Protein AF-A0A0J7KG77-F1 (afdb_monomer)

InterPro domains:
  IPR005135 Endonuclease/exonuclease/phosphatase [PF14529] (11-98)
  IPR036691 Endonuclease/exonuclease/phosphatase superfamily [G3DSA:3.60.10.10] (2-104)
  IPR036691 Endonuclease/exonuclease/phosphatase superfamily [SSF56219] (13-103)

pLDDT: mean 86.6, std 10.33, range [58.38, 96.75]

Radius of gyration: 19.14 Å; Cα contacts (8 Å, |Δi|>4): 177; chains: 1; bounding box: 62×25×56 Å

Organism: Lasius niger (NCBI:txid67767)

Solvent-accessible surface area (backbone atoms only — not comparable to full-atom values): 7296 Å² total; per-residue (Å²): 109,69,69,63,50,57,57,28,73,77,76,48,82,44,79,46,78,43,82,64,83,44,39,32,62,90,59,50,19,95,47,77,51,76,72,34,50,53,53,50,52,46,38,57,76,68,60,43,44,77,59,62,57,76,74,69,51,31,28,50,56,100,87,50,73,38,30,31,61,47,38,37,25,30,76,89,42,57,89,31,59,39,78,56,37,65,49,88,62,87,66,91,53,48,49,40,46,74,45,63,47,76,62,78,83,77,75,80,76,77,87,69,82,59,78,92,74,63,129

Structure (mmCIF, N/CA/C/O backbone):
data_AF-A0A0J7KG77-F1
#
_entry.id   AF-A0A0J7KG77-F1
#
loop_
_atom_site.group_PDB
_atom_site.id
_atom_site.type_symbol
_atom_site.label_atom_id
_atom_site.label_alt_id
_atom_site.label_comp_id
_atom_site.label_asym_id
_atom_site.label_entity_id
_atom_site.label_seq_id
_atom_site.pdbx_PDB_ins_code
_atom_site.Cartn_x
_atom_site.Cartn_y
_atom_site.Cartn_z
_atom_site.occupancy
_atom_site.B_iso_or_equiv
_atom_site.auth_seq_id
_atom_site.auth_comp_id
_atom_site.auth_asym_id
_atom_site.auth_atom_id
_atom_site.pdbx_PDB_model_num
ATOM 1 N N . MET A 1 1 ? 0.151 13.407 3.198 1.00 83.12 1 MET A N 1
ATOM 2 C CA . MET A 1 1 ? 0.172 12.083 3.862 1.00 83.12 1 MET A CA 1
ATOM 3 C C . MET A 1 1 ? 0.314 12.207 5.377 1.00 83.12 1 MET A C 1
ATOM 5 O O . MET A 1 1 ? -0.518 11.652 6.071 1.00 83.12 1 MET A O 1
ATOM 9 N N . VAL A 1 2 ? 1.291 12.955 5.904 1.00 90.19 2 VAL A N 1
ATOM 10 C CA . VAL A 1 2 ? 1.512 13.066 7.363 1.00 90.19 2 VAL A CA 1
ATOM 11 C C . VAL A 1 2 ? 0.272 13.545 8.131 1.00 90.19 2 VAL A C 1
ATOM 13 O O . VAL A 1 2 ? -0.180 12.853 9.033 1.00 90.19 2 VAL A O 1
ATOM 16 N N . GLU A 1 3 ? -0.325 14.674 7.742 1.00 92.06 3 GLU A N 1
ATOM 17 C CA . GLU A 1 3 ? -1.469 15.251 8.471 1.00 92.06 3 GLU A CA 1
ATOM 18 C C . GLU A 1 3 ? -2.719 14.362 8.442 1.00 92.06 3 GLU A C 1
ATOM 20 O O . GLU A 1 3 ? -3.370 14.181 9.467 1.00 92.06 3 GLU A O 1
ATOM 25 N N . ILE A 1 4 ? -3.036 13.756 7.289 1.00 91.00 4 ILE A N 1
ATOM 26 C CA . ILE A 1 4 ? -4.197 12.861 7.167 1.00 91.00 4 ILE A CA 1
ATOM 27 C C . ILE A 1 4 ? -4.011 11.581 7.988 1.00 91.00 4 ILE A C 1
ATOM 29 O O . ILE A 1 4 ? -4.959 11.119 8.616 1.00 91.00 4 ILE A O 1
ATOM 33 N N . VAL A 1 5 ? -2.788 11.040 8.035 1.00 92.56 5 VAL A N 1
ATOM 34 C CA . VAL A 1 5 ? -2.460 9.877 8.868 1.00 92.56 5 VAL A CA 1
ATOM 35 C C . VAL A 1 5 ? -2.544 10.244 10.347 1.00 92.56 5 VAL A C 1
ATOM 37 O O . VAL A 1 5 ? -3.156 9.503 11.107 1.00 92.56 5 VAL A O 1
ATOM 40 N N . ALA A 1 6 ? -1.996 11.395 10.751 1.00 92.25 6 ALA A N 1
ATOM 41 C CA . ALA A 1 6 ? -2.069 11.868 12.132 1.00 92.25 6 ALA A CA 1
ATOM 42 C C . ALA A 1 6 ? -3.524 12.050 12.591 1.00 92.25 6 ALA A C 1
ATOM 44 O O . ALA A 1 6 ? -3.913 11.523 13.629 1.00 92.25 6 ALA A O 1
ATOM 45 N N . TYR A 1 7 ? -4.351 12.713 11.776 1.00 92.38 7 TYR A N 1
ATOM 46 C CA . TYR A 1 7 ? -5.772 12.893 12.065 1.00 92.38 7 TYR A CA 1
ATOM 47 C C . TYR A 1 7 ? -6.524 11.559 12.164 1.00 92.38 7 TYR A C 1
ATOM 49 O O . TYR A 1 7 ? -7.320 11.365 13.084 1.00 92.38 7 TYR A O 1
ATOM 57 N N . ALA A 1 8 ? -6.285 10.641 11.221 1.00 90.44 8 ALA A N 1
ATOM 58 C CA . ALA A 1 8 ? -6.966 9.355 11.197 1.00 90.44 8 ALA A CA 1
ATOM 59 C C . ALA A 1 8 ? -6.581 8.498 12.406 1.00 90.44 8 ALA A C 1
ATOM 61 O O . ALA A 1 8 ? -7.473 8.038 13.107 1.00 90.44 8 ALA A O 1
ATOM 62 N N . LYS A 1 9 ? -5.287 8.363 12.729 1.00 85.44 9 LYS A N 1
ATOM 63 C CA . LYS A 1 9 ? -4.822 7.521 13.848 1.00 85.44 9 LYS A CA 1
ATOM 64 C C . LYS A 1 9 ? -5.455 7.875 15.196 1.00 85.44 9 LYS A C 1
ATOM 66 O O . LYS A 1 9 ? -5.575 7.005 16.050 1.00 85.44 9 LYS A O 1
ATOM 71 N N . GLU A 1 10 ? -5.868 9.122 15.400 1.00 86.50 10 GLU A N 1
ATOM 72 C CA . GLU A 1 10 ? -6.523 9.540 16.643 1.00 86.50 10 GLU A CA 1
ATOM 73 C C . GLU A 1 10 ? -8.008 9.149 16.728 1.00 86.50 10 GLU A C 1
ATOM 75 O O . GLU A 1 10 ? -8.597 9.229 17.808 1.00 86.50 10 GLU A O 1
ATOM 80 N N . ARG A 1 11 ? -8.659 8.818 15.605 1.00 85.88 11 ARG A N 1
ATOM 81 C CA . ARG A 1 11 ? -10.132 8.860 15.510 1.00 85.88 11 ARG A CA 1
ATOM 82 C C . ARG A 1 11 ? -10.770 7.760 14.669 1.00 85.88 11 ARG A C 1
ATOM 84 O O . ARG A 1 11 ? -11.945 7.472 14.882 1.00 85.88 11 ARG A O 1
ATOM 91 N N . LEU A 1 12 ? -10.060 7.222 13.683 1.00 92.44 12 LEU A N 1
ATOM 92 C CA . LEU A 1 12 ? -10.616 6.431 12.589 1.00 92.44 12 LEU A CA 1
ATOM 93 C C . LEU A 1 12 ? -9.625 5.369 12.102 1.00 92.44 12 LEU A C 1
ATOM 95 O O . LEU A 1 12 ? -8.409 5.536 12.161 1.00 92.44 12 LEU A O 1
ATOM 99 N N . ASP A 1 13 ? -10.177 4.315 11.517 1.00 92.12 13 ASP A N 1
ATOM 100 C CA . ASP A 1 13 ? -9.425 3.414 10.657 1.00 92.12 13 ASP A CA 1
ATOM 101 C C . ASP A 1 13 ? -9.157 4.054 9.286 1.00 92.12 13 ASP A C 1
ATOM 103 O O . ASP A 1 13 ? -9.977 4.817 8.767 1.00 92.12 13 ASP A O 1
ATOM 107 N N . LEU A 1 14 ? -7.995 3.760 8.697 1.00 94.81 14 LEU A N 1
ATOM 108 C CA . LEU A 1 14 ? -7.523 4.380 7.460 1.00 94.81 14 LEU A CA 1
ATOM 109 C C . LEU A 1 14 ? -7.214 3.324 6.400 1.00 94.81 14 LEU A C 1
ATOM 111 O O . LEU A 1 14 ? -6.471 2.381 6.654 1.00 94.81 14 LEU A O 1
ATOM 115 N N . LEU A 1 15 ? -7.697 3.567 5.182 1.00 95.38 15 LEU A N 1
ATOM 116 C CA . LEU A 1 15 ? -7.220 2.947 3.951 1.00 95.38 15 LEU A CA 1
ATOM 117 C C . LEU A 1 15 ? -6.823 4.057 2.982 1.00 95.38 15 LEU A C 1
ATOM 119 O O . LEU A 1 15 ? -7.619 4.948 2.689 1.00 95.38 15 LEU A O 1
ATOM 123 N N . LEU A 1 16 ? -5.590 4.012 2.496 1.00 95.25 16 LEU A N 1
ATOM 124 C CA . LEU A 1 16 ? -5.003 5.074 1.698 1.00 95.25 16 LEU A CA 1
ATOM 125 C C . LEU A 1 16 ? -4.295 4.489 0.478 1.00 95.25 16 LEU A C 1
ATOM 127 O O . LEU A 1 16 ? -3.317 3.762 0.606 1.00 95.25 16 LEU A O 1
ATOM 131 N N . THR A 1 17 ? -4.746 4.860 -0.715 1.00 93.69 17 THR A N 1
ATOM 132 C CA . THR A 1 17 ? -4.023 4.618 -1.970 1.00 93.69 17 THR A CA 1
ATOM 133 C C . THR A 1 17 ? -3.311 5.898 -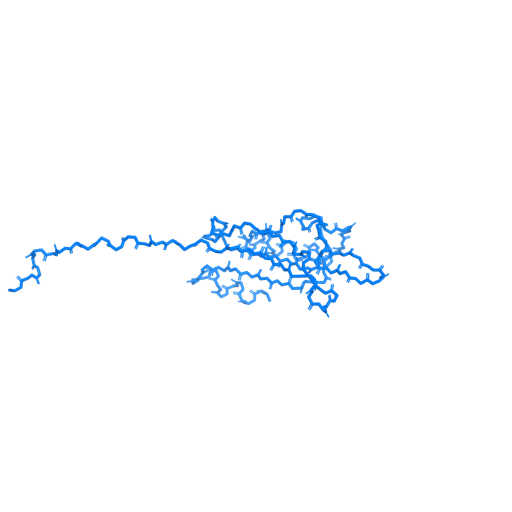2.385 1.00 93.69 17 THR A C 1
ATOM 135 O O . THR A 1 17 ? -3.939 6.957 -2.429 1.00 93.69 17 THR A O 1
ATOM 138 N N . CYS A 1 18 ? -2.018 5.834 -2.685 1.00 91.75 18 CYS A N 1
ATOM 139 C CA . CYS A 1 18 ? -1.225 7.000 -3.069 1.00 91.75 18 CYS A CA 1
ATOM 140 C C . CYS A 1 18 ? -0.307 6.681 -4.243 1.00 91.75 18 CYS A C 1
ATOM 142 O O . CYS A 1 18 ? 0.395 5.671 -4.208 1.00 91.75 18 CYS A O 1
ATOM 144 N N . ASP A 1 19 ? -0.255 7.592 -5.214 1.00 91.56 19 ASP A N 1
ATOM 145 C CA . ASP A 1 19 ? 0.871 7.686 -6.140 1.00 91.56 19 ASP A CA 1
ATOM 146 C C . ASP A 1 19 ? 2.026 8.382 -5.420 1.00 91.56 19 ASP A C 1
ATOM 148 O O . ASP A 1 19 ? 1.953 9.568 -5.087 1.00 91.56 19 ASP A O 1
ATOM 152 N N . VAL A 1 20 ? 3.068 7.620 -5.104 1.00 87.75 20 VAL A N 1
ATOM 153 C CA . VAL A 1 20 ? 4.211 8.121 -4.337 1.00 87.75 20 VAL A CA 1
ATOM 154 C C . VAL A 1 20 ? 5.370 8.535 -5.227 1.00 87.75 20 VAL A C 1
ATOM 156 O O . VAL A 1 20 ? 6.258 9.237 -4.744 1.00 87.75 20 VAL A O 1
ATOM 159 N N . ASN A 1 21 ? 5.365 8.145 -6.511 1.00 85.94 21 ASN A N 1
ATOM 160 C CA . ASN A 1 21 ? 6.480 8.372 -7.439 1.00 85.94 21 ASN A CA 1
ATOM 161 C C . ASN A 1 21 ? 7.849 8.035 -6.807 1.00 85.94 21 ASN A C 1
ATOM 163 O O . ASN A 1 21 ? 8.842 8.747 -6.977 1.00 85.94 21 ASN A O 1
ATOM 167 N N . SER A 1 22 ? 7.863 6.952 -6.029 1.00 79.94 22 SER A N 1
ATOM 168 C CA . SER A 1 22 ? 8.957 6.523 -5.165 1.00 79.94 22 SER A CA 1
ATOM 169 C C . SER A 1 22 ? 9.145 5.013 -5.296 1.00 79.94 22 SER A C 1
ATOM 171 O O . SER A 1 22 ? 8.184 4.245 -5.257 1.00 79.94 22 SER A O 1
ATOM 173 N N . HIS A 1 23 ? 10.394 4.596 -5.443 1.00 81.25 23 HIS A N 1
ATOM 174 C CA . HIS A 1 23 ? 10.833 3.216 -5.584 1.00 81.25 23 HIS A CA 1
ATOM 175 C C . HIS A 1 23 ? 11.230 2.608 -4.226 1.00 81.25 23 HIS A C 1
ATOM 177 O O . HIS A 1 23 ? 12.006 3.174 -3.474 1.00 81.25 23 HIS A O 1
ATOM 183 N N . HIS A 1 24 ? 10.707 1.445 -3.856 1.00 78.00 24 HIS A N 1
ATOM 184 C CA . HIS A 1 24 ? 11.238 0.709 -2.710 1.00 78.00 24 HIS A CA 1
ATOM 185 C C . HIS A 1 24 ? 10.979 -0.784 -2.871 1.00 78.00 24 HIS A C 1
ATOM 187 O O . HIS A 1 24 ? 9.920 -1.194 -3.358 1.00 78.00 24 HIS A O 1
ATOM 193 N N . LEU A 1 25 ? 11.916 -1.610 -2.398 1.00 78.19 25 LEU A N 1
ATOM 194 C CA . LEU A 1 25 ? 11.804 -3.070 -2.488 1.00 78.19 25 LEU A CA 1
ATOM 195 C C . LEU A 1 25 ? 10.581 -3.612 -1.735 1.00 78.19 25 LEU A C 1
ATOM 197 O O . LEU A 1 25 ? 10.002 -4.612 -2.142 1.00 78.19 25 LEU A O 1
ATOM 201 N N . VAL A 1 26 ? 10.146 -2.943 -0.661 1.00 78.75 26 VAL A N 1
ATOM 202 C CA . VAL A 1 26 ? 9.003 -3.400 0.159 1.00 78.75 26 VAL A CA 1
ATOM 203 C C . VAL A 1 26 ? 7.679 -3.381 -0.609 1.00 78.75 26 VAL A C 1
ATOM 205 O O . VAL A 1 26 ? 6.820 -4.219 -0.355 1.00 78.75 26 VAL A O 1
ATOM 208 N N . TRP A 1 27 ? 7.520 -2.488 -1.587 1.00 76.44 27 TRP A N 1
ATOM 209 C CA . TRP A 1 27 ? 6.407 -2.544 -2.541 1.00 76.44 27 TRP A CA 1
ATOM 210 C C . TRP A 1 27 ? 6.849 -3.046 -3.921 1.00 76.44 27 TRP A C 1
ATOM 212 O O . TRP A 1 27 ? 6.190 -2.773 -4.916 1.00 76.44 27 TRP A O 1
ATOM 222 N N . SER A 1 28 ? 7.928 -3.833 -3.970 1.00 76.25 28 SER A N 1
ATOM 223 C CA . SER A 1 28 ? 8.420 -4.551 -5.154 1.00 76.25 28 SER A CA 1
ATOM 224 C C . SER A 1 28 ? 8.872 -3.675 -6.331 1.00 76.25 28 SER A C 1
ATOM 226 O O . SER A 1 28 ? 8.837 -4.120 -7.476 1.00 76.25 28 SER A O 1
ATOM 228 N N . SER A 1 29 ? 9.323 -2.443 -6.080 1.00 73.06 29 SER A N 1
ATOM 229 C CA . SER A 1 29 ? 9.990 -1.646 -7.121 1.00 73.06 29 SER A CA 1
ATOM 230 C C . SER A 1 29 ? 11.455 -2.071 -7.317 1.00 73.06 29 SER A C 1
ATOM 232 O O . SER A 1 29 ? 12.019 -2.810 -6.515 1.00 73.06 29 SER A O 1
ATOM 234 N N . THR A 1 30 ? 12.067 -1.619 -8.410 1.00 71.31 30 THR A N 1
ATOM 235 C CA . THR A 1 30 ? 13.359 -2.082 -8.936 1.00 71.31 30 THR A CA 1
ATOM 236 C C . THR A 1 30 ? 14.596 -1.480 -8.254 1.00 71.31 30 THR A C 1
ATOM 238 O O . THR A 1 30 ? 15.703 -1.967 -8.485 1.00 71.31 30 THR A O 1
ATOM 241 N N . ASN A 1 31 ? 14.450 -0.433 -7.430 1.00 67.50 31 ASN A N 1
ATOM 242 C CA . ASN A 1 31 ? 15.570 0.276 -6.798 1.00 67.50 31 ASN A CA 1
ATOM 243 C C . ASN A 1 31 ? 15.176 0.918 -5.445 1.00 67.50 31 ASN A C 1
ATOM 245 O O . ASN A 1 31 ? 13.997 0.952 -5.095 1.00 67.50 31 ASN A O 1
ATOM 249 N N . ILE A 1 32 ? 16.167 1.414 -4.693 1.00 66.38 32 ILE A N 1
ATOM 250 C CA . ILE A 1 32 ? 16.013 2.215 -3.466 1.00 66.38 32 ILE A CA 1
ATOM 251 C C . ILE A 1 32 ? 16.849 3.498 -3.592 1.00 66.38 32 ILE A C 1
ATOM 253 O O . ILE A 1 32 ? 18.013 3.459 -3.990 1.00 66.38 32 ILE A O 1
ATOM 257 N N . ASN A 1 33 ? 16.286 4.633 -3.189 1.00 69.38 33 ASN A N 1
ATOM 258 C CA . ASN A 1 33 ? 16.935 5.928 -3.036 1.00 69.38 33 ASN A CA 1
ATOM 259 C C . ASN A 1 33 ? 16.672 6.524 -1.631 1.00 69.38 33 ASN A C 1
ATOM 261 O O . ASN A 1 33 ? 15.739 6.124 -0.932 1.00 69.38 33 ASN A O 1
ATOM 265 N N . PRO A 1 34 ? 17.461 7.521 -1.190 1.00 70.44 34 PRO A N 1
ATOM 266 C CA . PRO A 1 34 ? 17.336 8.077 0.165 1.00 70.44 34 PRO A CA 1
ATOM 267 C C . PRO A 1 34 ? 15.985 8.751 0.462 1.00 70.44 34 PRO A C 1
ATOM 269 O O . PRO A 1 34 ? 15.533 8.790 1.605 1.00 70.44 34 PRO A O 1
ATOM 272 N N . LYS A 1 35 ? 15.316 9.297 -0.563 1.00 69.88 35 LYS A N 1
ATOM 273 C CA . LYS A 1 35 ? 13.979 9.896 -0.418 1.00 69.88 35 LYS A CA 1
ATOM 274 C C . LYS A 1 35 ? 12.932 8.817 -0.125 1.00 69.88 35 LYS A C 1
ATOM 276 O O . LYS A 1 35 ? 11.994 9.046 0.633 1.00 69.88 35 LYS A O 1
ATOM 281 N N . GLU A 1 36 ? 13.114 7.641 -0.705 1.00 75.50 36 GLU A N 1
ATOM 282 C CA . GLU A 1 36 ? 12.233 6.487 -0.563 1.00 75.50 36 GLU A CA 1
ATOM 283 C C . GLU A 1 36 ? 12.367 5.825 0.804 1.00 75.50 36 GLU A C 1
ATOM 285 O O . GLU A 1 36 ? 11.367 5.398 1.382 1.00 75.50 36 GLU A O 1
ATOM 290 N N . GLU A 1 37 ? 13.569 5.850 1.374 1.00 80.44 37 GLU A N 1
ATOM 291 C CA . GLU A 1 37 ? 13.816 5.411 2.745 1.00 80.44 37 GLU A CA 1
ATOM 292 C C . GLU A 1 37 ? 13.080 6.297 3.765 1.00 80.44 37 GLU A C 1
ATOM 294 O O . GLU A 1 37 ? 12.528 5.795 4.740 1.00 80.44 37 GLU A O 1
ATOM 299 N N . SER A 1 38 ? 12.962 7.609 3.517 1.00 86.19 38 SER A N 1
ATOM 300 C CA . SER A 1 38 ? 12.175 8.504 4.381 1.00 86.19 38 SER A CA 1
ATOM 301 C C . SER A 1 38 ? 10.681 8.168 4.375 1.00 86.19 38 SER A C 1
ATOM 303 O O . SER A 1 38 ? 10.060 8.156 5.440 1.00 86.19 38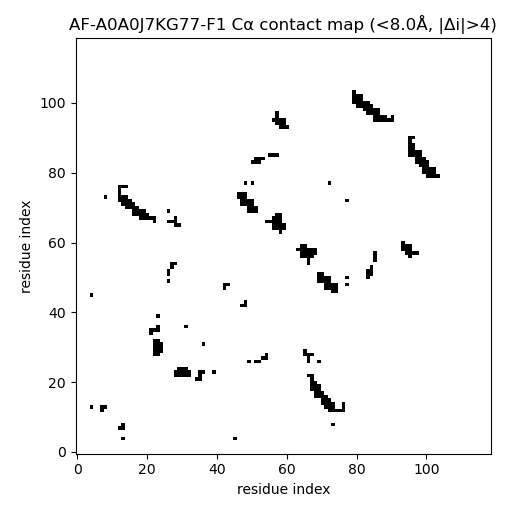 SER A O 1
ATOM 305 N N . LEU A 1 39 ? 10.106 7.862 3.207 1.00 88.12 39 LEU A N 1
ATOM 306 C CA . LEU A 1 39 ? 8.712 7.426 3.112 1.00 88.12 39 LEU A CA 1
ATOM 307 C C . LEU A 1 39 ? 8.515 6.081 3.814 1.00 88.12 39 LEU A C 1
ATOM 309 O O . LEU A 1 39 ? 7.572 5.932 4.588 1.00 88.12 39 LEU A O 1
ATOM 313 N N . PHE A 1 40 ? 9.411 5.122 3.586 1.00 89.12 40 PHE A N 1
ATOM 314 C CA . PHE A 1 40 ? 9.361 3.830 4.259 1.00 89.12 40 PHE A CA 1
ATOM 315 C C . PHE A 1 40 ? 9.436 3.983 5.787 1.00 89.12 40 PHE A C 1
ATOM 317 O O . PHE A 1 40 ? 8.571 3.474 6.500 1.00 89.12 40 PHE A O 1
ATOM 324 N N . ASN A 1 41 ? 10.388 4.770 6.290 1.00 90.56 41 ASN A N 1
ATOM 325 C CA . ASN A 1 41 ? 10.530 5.068 7.716 1.00 90.56 41 ASN A CA 1
ATOM 326 C C . ASN A 1 41 ? 9.289 5.763 8.292 1.00 90.56 41 ASN A C 1
ATOM 328 O O . ASN A 1 41 ? 8.888 5.481 9.423 1.00 90.56 41 ASN A O 1
ATOM 332 N N . PHE A 1 42 ? 8.635 6.636 7.521 1.00 92.12 42 PHE A N 1
ATOM 333 C CA . PHE A 1 42 ? 7.357 7.220 7.921 1.00 92.12 42 PHE A CA 1
ATOM 334 C C . PHE A 1 42 ? 6.257 6.156 8.025 1.00 92.12 42 PHE A C 1
ATOM 336 O O . PHE A 1 42 ? 5.586 6.089 9.046 1.00 92.12 42 PHE A O 1
ATOM 343 N N . VAL A 1 43 ? 6.093 5.293 7.017 1.00 93.25 43 VAL A N 1
ATOM 344 C CA . VAL A 1 43 ? 5.074 4.227 7.025 1.00 93.25 43 VAL A CA 1
ATOM 345 C C . VAL A 1 43 ? 5.270 3.294 8.224 1.00 93.25 43 VAL A C 1
ATOM 347 O O . VAL A 1 43 ? 4.302 2.979 8.914 1.00 93.25 43 VAL A O 1
ATOM 350 N N . MET A 1 44 ? 6.518 2.913 8.515 1.00 92.88 44 MET A N 1
ATOM 351 C CA . MET A 1 44 ? 6.852 2.072 9.667 1.00 92.88 44 MET A CA 1
ATOM 352 C C . MET A 1 44 ? 6.613 2.789 11.000 1.00 92.88 44 MET A C 1
ATOM 354 O O . MET A 1 44 ? 5.972 2.227 11.883 1.00 92.88 44 MET A O 1
ATOM 358 N N . SER A 1 45 ? 7.071 4.036 11.150 1.00 93.50 45 SER A N 1
ATOM 359 C CA . SER A 1 45 ? 6.867 4.799 12.395 1.00 93.50 45 SER A CA 1
ATOM 360 C C . SER A 1 45 ? 5.399 5.165 12.638 1.00 93.50 45 SER A C 1
ATOM 362 O O . SER A 1 45 ? 4.973 5.292 13.783 1.00 93.50 45 SER A O 1
ATOM 364 N N . ALA A 1 46 ? 4.606 5.283 11.574 1.00 93.38 46 ALA A N 1
ATOM 365 C CA . ALA A 1 46 ? 3.166 5.469 11.646 1.00 93.38 46 ALA A CA 1
ATOM 366 C C . ALA A 1 46 ? 2.389 4.158 11.867 1.00 93.38 46 ALA A C 1
ATOM 368 O O . ALA A 1 46 ? 1.168 4.226 12.000 1.00 93.38 46 ALA A O 1
ATOM 369 N N . GLU A 1 47 ? 3.052 2.999 11.955 1.00 93.94 47 GLU A N 1
ATOM 370 C CA . GLU A 1 47 ? 2.426 1.674 12.125 1.00 93.94 47 GLU A CA 1
ATOM 371 C C . GLU A 1 47 ? 1.382 1.371 11.034 1.00 93.94 47 GLU A C 1
ATOM 373 O O . GLU A 1 47 ? 0.307 0.827 11.293 1.00 93.94 47 GLU A O 1
ATOM 378 N N . LEU A 1 48 ? 1.682 1.773 9.798 1.00 95.25 48 LEU A N 1
ATOM 379 C CA . LEU A 1 48 ? 0.839 1.496 8.641 1.00 95.25 48 LEU A CA 1
ATOM 380 C C . LEU A 1 48 ? 1.286 0.208 7.948 1.00 95.25 48 LEU A C 1
ATOM 382 O O . LEU A 1 48 ? 2.475 -0.064 7.781 1.00 95.25 48 LEU A O 1
ATOM 386 N N . HIS A 1 49 ? 0.313 -0.559 7.471 1.00 94.88 49 HIS A N 1
ATOM 387 C CA . HIS A 1 49 ? 0.535 -1.799 6.741 1.00 94.88 49 HIS A CA 1
ATOM 388 C C . HIS A 1 49 ? 0.512 -1.555 5.234 1.00 94.88 49 HIS A C 1
ATOM 390 O O . HIS A 1 49 ? -0.419 -0.939 4.717 1.00 94.88 49 HIS A O 1
ATOM 396 N N . ILE A 1 50 ? 1.509 -2.086 4.521 1.00 94.94 50 ILE A N 1
ATOM 397 C CA . ILE A 1 50 ? 1.574 -2.050 3.054 1.00 94.94 50 ILE A CA 1
ATOM 398 C C . ILE A 1 50 ? 0.811 -3.250 2.481 1.00 94.94 50 ILE A C 1
ATOM 400 O O . ILE A 1 50 ? 1.155 -4.414 2.722 1.00 94.94 50 ILE A O 1
ATOM 404 N N . LEU A 1 51 ? -0.219 -2.955 1.691 1.00 95.81 51 LEU A N 1
ATOM 405 C CA . LEU A 1 51 ? -1.115 -3.949 1.098 1.00 95.81 51 LEU A CA 1
ATOM 406 C C . LEU A 1 51 ? -0.710 -4.384 -0.311 1.00 95.81 51 LEU A C 1
ATOM 408 O O . LEU A 1 51 ? -1.295 -5.326 -0.834 1.00 95.81 51 LEU A O 1
ATOM 412 N N . ASN A 1 52 ? 0.294 -3.748 -0.921 1.00 94.12 52 ASN A N 1
ATOM 413 C CA . ASN A 1 52 ? 0.805 -4.158 -2.227 1.00 94.12 52 ASN A CA 1
ATOM 414 C C . ASN A 1 52 ? 1.217 -5.642 -2.220 1.00 94.12 52 ASN A C 1
ATOM 416 O O . ASN A 1 52 ? 1.851 -6.127 -1.275 1.00 94.12 52 ASN A O 1
ATOM 420 N N . ARG A 1 53 ? 0.854 -6.362 -3.285 1.00 91.31 53 ARG A N 1
ATOM 421 C CA . ARG A 1 53 ? 1.171 -7.780 -3.505 1.00 91.31 53 ARG A CA 1
ATOM 422 C C . ARG A 1 53 ? 1.556 -8.031 -4.961 1.00 91.31 53 ARG A C 1
ATOM 424 O O . ARG A 1 53 ? 0.964 -7.467 -5.875 1.00 91.31 53 ARG A O 1
ATOM 431 N N . GLY A 1 54 ? 2.500 -8.943 -5.171 1.00 90.69 54 GLY A N 1
ATOM 432 C CA . GLY A 1 54 ? 3.003 -9.269 -6.504 1.00 90.69 54 GLY A CA 1
ATOM 433 C C . GLY A 1 54 ? 3.928 -8.193 -7.076 1.00 90.69 54 GLY A C 1
ATOM 434 O O . GLY A 1 54 ? 4.308 -7.245 -6.395 1.00 90.69 54 GLY A O 1
ATOM 435 N N . THR A 1 55 ? 4.303 -8.380 -8.337 1.00 90.88 55 THR A N 1
ATOM 436 C CA . THR A 1 55 ? 5.327 -7.583 -9.035 1.00 90.88 55 THR A CA 1
ATOM 437 C C . THR A 1 55 ? 4.778 -6.877 -10.274 1.00 90.88 55 THR A C 1
ATOM 439 O O . THR A 1 55 ? 5.539 -6.372 -11.094 1.00 90.88 55 THR A O 1
ATOM 442 N N . GLU A 1 56 ? 3.457 -6.880 -10.446 1.00 94.00 56 GLU A N 1
ATOM 443 C CA . GLU A 1 56 ? 2.810 -6.226 -11.577 1.00 94.00 56 GLU A CA 1
ATOM 444 C C . GLU A 1 56 ? 2.979 -4.703 -11.483 1.00 94.00 56 GLU A C 1
ATOM 446 O O . GLU A 1 56 ? 2.670 -4.123 -10.437 1.00 94.00 56 GLU A O 1
ATOM 451 N N . PRO A 1 57 ? 3.441 -4.030 -12.552 1.00 93.19 57 PRO A N 1
ATOM 452 C CA . PRO A 1 57 ? 3.701 -2.600 -12.516 1.00 93.19 57 PRO A CA 1
ATOM 453 C C . PRO A 1 57 ? 2.392 -1.819 -12.418 1.00 93.19 57 PRO A C 1
ATOM 455 O O . PRO A 1 57 ? 1.440 -2.084 -13.149 1.00 93.19 57 PRO A O 1
ATOM 458 N N . THR A 1 58 ? 2.344 -0.813 -11.548 1.00 94.06 58 THR A N 1
ATOM 459 C CA . THR A 1 58 ? 1.204 0.114 -11.456 1.00 94.06 58 THR A CA 1
ATOM 460 C C . THR A 1 58 ? 1.319 1.269 -12.447 1.00 94.06 58 THR A C 1
ATOM 462 O O . THR A 1 58 ? 0.352 2.001 -12.634 1.00 94.06 58 THR A O 1
ATOM 465 N N . PHE A 1 59 ? 2.498 1.452 -13.038 1.00 92.81 59 PHE A N 1
ATOM 466 C CA . PHE A 1 59 ? 2.807 2.424 -14.076 1.00 92.81 59 PHE A CA 1
ATOM 467 C C . PHE A 1 59 ? 3.496 1.706 -15.236 1.00 92.81 59 PHE A C 1
ATOM 469 O O . PHE A 1 59 ? 4.475 0.988 -15.026 1.00 92.81 59 PHE A O 1
ATOM 476 N N . LEU A 1 60 ? 2.984 1.895 -16.445 1.00 92.12 60 LEU A N 1
ATOM 477 C CA . LEU A 1 60 ? 3.447 1.263 -17.667 1.00 92.12 60 LEU A CA 1
ATOM 478 C C . LEU A 1 60 ? 3.327 2.249 -18.832 1.00 92.12 60 LEU A C 1
ATOM 480 O O . LEU A 1 60 ? 2.231 2.506 -19.328 1.00 92.12 60 LEU A O 1
ATOM 484 N N . ASP A 1 61 ? 4.465 2.738 -19.312 1.00 89.44 61 ASP A N 1
ATOM 485 C CA . ASP A 1 61 ? 4.559 3.455 -20.580 1.00 89.44 61 ASP A CA 1
ATOM 486 C C . ASP A 1 61 ? 5.531 2.743 -21.538 1.00 89.44 61 ASP A C 1
ATOM 488 O O . ASP A 1 61 ? 6.058 1.662 -21.264 1.00 89.44 61 ASP A O 1
ATOM 492 N N . PHE A 1 62 ? 5.772 3.339 -22.705 1.00 88.00 62 PHE A N 1
ATOM 493 C CA . PHE A 1 62 ? 6.668 2.766 -23.712 1.00 88.00 62 PHE A CA 1
ATOM 494 C C . PHE A 1 62 ? 8.154 2.753 -23.304 1.00 88.00 62 PHE A C 1
ATOM 496 O O . PHE A 1 62 ? 8.971 2.171 -24.017 1.00 88.00 62 PHE A O 1
ATOM 503 N N . ARG A 1 63 ? 8.529 3.416 -22.205 1.00 88.56 63 ARG A N 1
ATOM 504 C CA . ARG A 1 63 ? 9.912 3.582 -21.731 1.00 88.56 63 ARG A CA 1
ATOM 505 C C . ARG A 1 63 ? 10.180 2.868 -20.410 1.00 88.56 63 ARG A C 1
ATOM 507 O O . ARG A 1 63 ? 11.330 2.523 -20.147 1.00 88.56 63 ARG A O 1
ATOM 514 N N . LYS A 1 64 ? 9.170 2.708 -19.557 1.00 87.56 64 LYS A N 1
ATOM 515 C CA . LYS A 1 64 ? 9.327 2.387 -18.141 1.00 87.56 64 LYS A CA 1
ATOM 516 C C . LYS A 1 64 ? 8.135 1.582 -17.624 1.00 87.56 64 LYS A C 1
ATOM 518 O O . LYS A 1 64 ? 6.981 1.869 -17.930 1.00 87.56 64 LYS A O 1
ATOM 523 N N . GLN A 1 65 ? 8.442 0.590 -16.789 1.00 91.19 65 GLN A N 1
ATOM 524 C CA . GLN A 1 65 ? 7.457 -0.174 -16.027 1.00 91.19 65 GLN A CA 1
ATOM 525 C C . GLN A 1 65 ? 7.871 -0.162 -14.563 1.00 91.19 65 GLN A C 1
ATOM 527 O O . GLN A 1 65 ? 8.995 -0.547 -14.252 1.00 91.19 65 GLN A O 1
ATOM 532 N N . GLU A 1 66 ? 6.997 0.297 -13.674 1.00 90.50 66 GLU A N 1
ATOM 533 C CA . GLU A 1 66 ? 7.313 0.423 -12.250 1.00 90.50 66 GLU A CA 1
ATOM 534 C C . GLU A 1 66 ? 6.090 0.296 -11.347 1.00 90.50 66 GLU A C 1
ATOM 536 O O . GLU A 1 66 ? 4.944 0.481 -11.764 1.00 90.50 66 GLU A O 1
ATOM 541 N N . ILE A 1 67 ? 6.359 0.047 -10.066 1.00 91.38 67 ILE A N 1
ATOM 542 C CA . ILE A 1 67 ? 5.371 0.129 -8.991 1.00 91.38 67 ILE A CA 1
ATOM 543 C C . ILE A 1 67 ? 5.554 1.464 -8.268 1.00 91.38 67 ILE A C 1
ATOM 545 O O . ILE A 1 67 ? 6.445 1.617 -7.435 1.00 91.38 67 ILE A O 1
ATOM 549 N N . LEU A 1 68 ? 4.706 2.428 -8.624 1.00 90.38 68 LEU A N 1
ATOM 550 C CA . LEU A 1 68 ? 4.711 3.803 -8.105 1.00 90.38 68 LEU A CA 1
ATOM 551 C C . LEU A 1 68 ? 3.476 4.123 -7.252 1.00 90.38 68 LEU A C 1
ATOM 553 O O . LEU A 1 68 ? 3.475 5.108 -6.519 1.00 90.38 68 LEU A O 1
ATOM 557 N N . ASN A 1 69 ? 2.451 3.270 -7.305 1.00 92.44 69 ASN A N 1
ATOM 558 C CA . ASN A 1 69 ? 1.278 3.361 -6.446 1.00 92.44 69 ASN A CA 1
ATOM 559 C C . ASN A 1 69 ? 1.411 2.402 -5.261 1.00 92.44 69 ASN A C 1
ATOM 561 O O . ASN A 1 69 ? 1.633 1.202 -5.447 1.00 92.44 69 ASN A O 1
ATOM 565 N N . ILE A 1 70 ? 1.192 2.905 -4.047 1.00 93.38 70 ILE A N 1
ATOM 566 C CA . ILE A 1 70 ? 1.122 2.089 -2.830 1.00 93.38 70 ILE A CA 1
ATOM 567 C C . ILE A 1 70 ? -0.259 2.169 -2.189 1.00 93.38 70 ILE A C 1
ATOM 569 O O . ILE A 1 70 ? -0.946 3.186 -2.265 1.00 93.38 70 ILE A O 1
ATOM 573 N N . THR A 1 71 ? -0.665 1.078 -1.549 1.00 95.88 71 THR A N 1
ATOM 574 C CA . THR A 1 71 ? -1.872 1.000 -0.724 1.00 95.88 71 THR A CA 1
ATOM 575 C C . THR A 1 71 ? -1.462 0.730 0.716 1.00 95.88 71 THR A C 1
ATOM 577 O O . THR A 1 71 ? -0.780 -0.255 0.996 1.00 95.88 71 THR A O 1
ATOM 580 N N . LEU A 1 72 ? -1.861 1.622 1.615 1.00 96.06 72 LEU A N 1
ATOM 581 C CA . LEU A 1 72 ? -1.533 1.626 3.035 1.00 96.06 72 LEU A CA 1
ATOM 582 C C . LEU A 1 72 ? -2.806 1.515 3.867 1.00 96.06 72 LEU A C 1
ATOM 584 O O . LEU A 1 72 ? -3.834 2.070 3.481 1.00 96.06 72 LEU A O 1
ATOM 588 N N . CYS A 1 73 ? -2.737 0.877 5.031 1.00 95.81 73 CYS A N 1
ATOM 589 C CA . CYS A 1 73 ? -3.859 0.877 5.964 1.00 95.81 73 CYS A CA 1
ATOM 590 C C . CYS A 1 73 ? -3.445 0.800 7.439 1.00 95.81 73 CYS A C 1
ATOM 592 O O . CYS A 1 73 ? -2.302 0.460 7.750 1.00 95.81 73 CYS A O 1
ATOM 594 N N . THR A 1 74 ? -4.372 1.128 8.342 1.00 95.00 74 THR A N 1
ATOM 595 C CA . THR A 1 74 ? -4.248 0.833 9.779 1.00 95.00 74 THR A CA 1
ATOM 596 C C . THR A 1 74 ? -4.514 -0.644 10.055 1.00 95.00 74 THR A C 1
ATOM 598 O O . THR A 1 74 ? -5.191 -1.318 9.280 1.00 95.00 74 THR A O 1
ATOM 601 N N . GLY A 1 75 ? -4.024 -1.143 11.195 1.00 93.06 75 GLY A N 1
ATOM 602 C CA . GLY A 1 75 ? -4.197 -2.544 11.598 1.00 93.06 75 GLY A CA 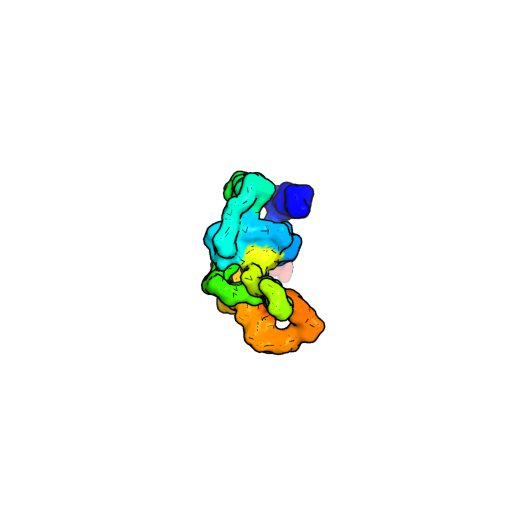1
ATOM 603 C C . GLY A 1 75 ? -5.654 -3.031 11.589 1.00 93.06 75 GLY A C 1
ATOM 604 O O . GLY A 1 75 ? -5.902 -4.159 11.183 1.00 93.06 75 GLY A O 1
ATOM 605 N N . GLY A 1 76 ? -6.623 -2.175 11.940 1.00 91.06 76 GLY A N 1
ATOM 606 C CA . GLY A 1 76 ? -8.053 -2.522 11.945 1.00 91.06 76 GLY A CA 1
ATOM 607 C C . GLY A 1 76 ? -8.668 -2.786 10.564 1.00 91.06 76 GLY A C 1
ATOM 608 O O . GLY A 1 76 ? -9.763 -3.334 10.480 1.00 91.06 76 GLY A O 1
ATOM 609 N N . VAL A 1 77 ? -7.970 -2.427 9.482 1.00 93.62 77 VAL A N 1
ATOM 610 C CA . VAL A 1 77 ? -8.451 -2.571 8.097 1.00 93.62 77 VAL A CA 1
ATOM 611 C C . VAL A 1 77 ? -7.756 -3.707 7.352 1.00 93.62 77 VAL A C 1
ATOM 613 O O . VAL A 1 77 ? -8.259 -4.145 6.322 1.00 93.62 77 VAL A O 1
ATOM 616 N N . VAL A 1 78 ? -6.618 -4.198 7.852 1.00 93.56 78 VAL A N 1
ATOM 617 C CA . VAL A 1 78 ? -5.779 -5.184 7.147 1.00 93.56 78 VAL A CA 1
ATOM 618 C C . VAL A 1 78 ? -6.587 -6.411 6.736 1.00 93.56 78 VAL A C 1
ATOM 620 O O . VAL A 1 78 ? -6.549 -6.796 5.570 1.00 93.56 78 VAL A O 1
ATOM 623 N N . ASP A 1 79 ? -7.358 -6.966 7.671 1.00 91.94 79 ASP A N 1
ATOM 624 C CA . ASP A 1 79 ? -8.144 -8.184 7.454 1.00 91.94 79 ASP A CA 1
ATOM 625 C C . ASP A 1 79 ? -9.432 -7.937 6.653 1.00 91.94 79 ASP A C 1
ATOM 627 O O . ASP A 1 79 ? -10.106 -8.883 6.270 1.00 91.94 79 ASP A O 1
ATOM 631 N N . LEU A 1 80 ? -9.778 -6.674 6.378 1.00 93.56 80 LEU A N 1
ATOM 632 C CA . LEU A 1 80 ? -10.950 -6.312 5.574 1.00 93.56 80 LEU A CA 1
ATOM 633 C C . LEU A 1 80 ? -10.627 -6.186 4.092 1.00 93.56 80 LEU A C 1
ATOM 635 O O . LEU A 1 8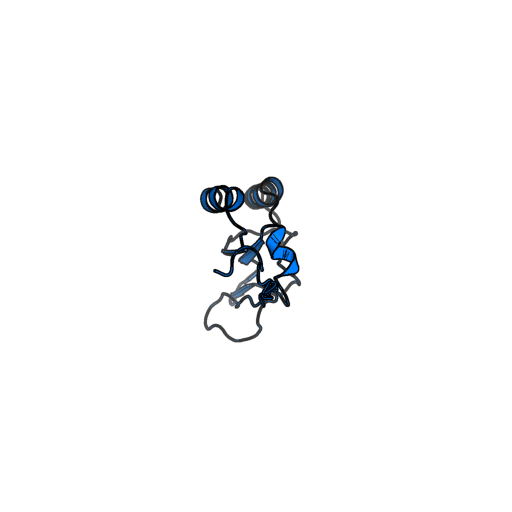0 ? -11.543 -6.151 3.274 1.00 93.56 80 LEU A O 1
ATOM 639 N N . VAL A 1 81 ? -9.349 -6.050 3.733 1.00 95.12 81 VAL A N 1
ATOM 640 C CA . VAL A 1 81 ? -8.943 -5.849 2.344 1.00 95.12 81 VAL A CA 1
ATOM 641 C C . VAL A 1 81 ? -8.604 -7.186 1.708 1.00 95.12 81 VAL A C 1
ATOM 643 O O . VAL A 1 81 ? -7.574 -7.792 1.999 1.00 95.12 81 VAL A O 1
ATOM 646 N N . GLU A 1 82 ? -9.420 -7.590 0.740 1.00 94.94 82 GLU A N 1
ATOM 647 C CA . GLU A 1 82 ? -9.230 -8.839 0.014 1.00 94.94 82 GLU A CA 1
ATOM 648 C C . GLU A 1 82 ? -8.855 -8.636 -1.453 1.00 94.94 82 GLU A C 1
ATOM 650 O O . GLU A 1 82 ? -9.254 -7.679 -2.124 1.00 94.94 82 GLU A O 1
ATOM 655 N N . GLY A 1 83 ? -8.098 -9.596 -1.990 1.00 95.06 83 GLY A N 1
ATOM 656 C CA . GLY A 1 83 ? -7.862 -9.706 -3.429 1.00 95.06 83 GLY A CA 1
ATOM 657 C C . GLY A 1 83 ? -7.132 -8.510 -4.049 1.00 95.06 83 GLY A C 1
ATOM 658 O O . GLY A 1 83 ? -7.386 -8.197 -5.221 1.00 95.06 83 GLY A O 1
ATOM 659 N N . TRP A 1 84 ? -6.254 -7.847 -3.281 1.00 96.75 84 TRP A N 1
ATOM 660 C CA . TRP A 1 84 ? -5.423 -6.750 -3.778 1.00 96.75 84 TRP A CA 1
ATOM 661 C C . TRP A 1 84 ? -4.589 -7.203 -4.974 1.00 96.75 84 TRP A C 1
ATOM 663 O O . TRP A 1 84 ? -3.841 -8.179 -4.891 1.00 96.75 84 TRP A O 1
ATOM 673 N N . ARG A 1 85 ? -4.721 -6.496 -6.098 1.00 96.50 85 ARG A N 1
ATOM 674 C CA . ARG A 1 85 ? -3.995 -6.782 -7.341 1.00 96.50 85 ARG A CA 1
ATOM 675 C C . ARG A 1 85 ? -3.966 -5.579 -8.274 1.00 96.50 85 ARG A C 1
ATOM 677 O O . ARG A 1 85 ? -4.851 -4.722 -8.236 1.00 96.50 85 ARG A O 1
ATOM 684 N N . VAL A 1 86 ? -3.006 -5.580 -9.189 1.00 96.50 86 VAL A N 1
ATOM 685 C CA . VAL A 1 86 ? -3.004 -4.677 -10.343 1.00 96.50 86 VAL A CA 1
ATO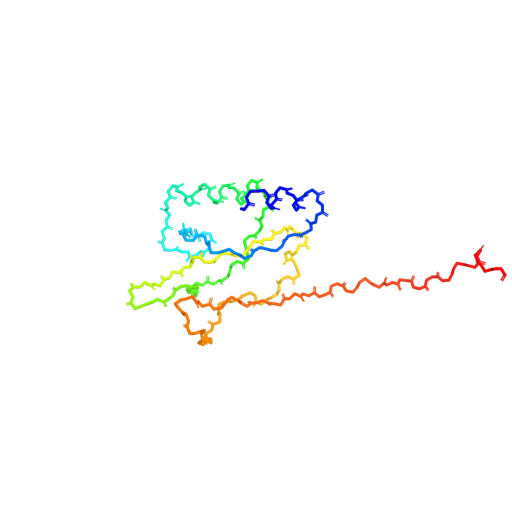M 686 C C . VAL A 1 86 ? -3.815 -5.309 -11.477 1.00 96.50 86 VAL A C 1
ATOM 688 O O . VAL A 1 86 ? -3.587 -6.454 -11.859 1.00 96.50 86 VAL A O 1
ATOM 691 N N . SER A 1 87 ? -4.784 -4.572 -12.012 1.00 95.25 87 SER A N 1
ATOM 692 C CA . SER A 1 87 ? -5.645 -5.017 -13.109 1.00 95.25 87 SER A CA 1
ATOM 693 C C . SER A 1 87 ? -4.885 -5.061 -14.436 1.00 95.25 87 SER A C 1
ATOM 695 O O . SER A 1 87 ? -4.074 -4.183 -14.737 1.00 95.25 87 SER A O 1
ATOM 697 N N . SER A 1 88 ? -5.153 -6.074 -15.257 1.00 92.31 88 SER A N 1
ATOM 698 C CA . SER A 1 88 ? -4.722 -6.143 -16.663 1.00 92.31 88 SER A CA 1
ATOM 699 C C . SER A 1 88 ? -5.674 -5.424 -17.622 1.00 92.31 88 SER A C 1
ATOM 701 O O . SER A 1 88 ? -5.377 -5.321 -18.809 1.00 92.31 88 SER A O 1
ATOM 703 N N . GLU A 1 89 ? -6.806 -4.917 -17.127 1.00 94.00 89 GLU A N 1
ATOM 704 C CA . GLU A 1 89 ? -7.741 -4.147 -17.942 1.00 94.00 89 GLU A CA 1
ATOM 705 C C . GLU A 1 89 ? -7.141 -2.805 -18.371 1.00 94.00 89 GLU A C 1
ATOM 707 O O . GLU A 1 89 ? -6.469 -2.119 -17.595 1.00 94.00 89 GLU A O 1
ATOM 712 N N . LEU A 1 90 ? -7.421 -2.424 -19.617 1.00 88.50 90 LEU A N 1
ATOM 713 C CA . LEU A 1 90 ? -6.969 -1.164 -20.190 1.00 88.50 90 LEU A CA 1
ATOM 714 C C . LEU A 1 90 ? -7.653 0.008 -19.479 1.00 88.50 90 LEU A C 1
ATOM 716 O O . LEU A 1 90 ? -8.874 0.146 -19.520 1.00 88.50 90 LEU A O 1
ATOM 720 N N . SER A 1 91 ? -6.853 0.868 -18.850 1.00 91.00 91 SER A N 1
ATOM 721 C CA . SER A 1 91 ? -7.325 2.094 -18.195 1.00 91.00 91 SER A CA 1
ATOM 722 C C . SER A 1 91 ? -7.408 3.290 -19.149 1.00 91.00 91 SER A C 1
ATOM 724 O O . SER A 1 91 ? -8.107 4.253 -18.850 1.00 91.00 91 SER A O 1
ATOM 726 N N . GLY A 1 92 ? -6.677 3.252 -20.271 1.00 91.25 92 GLY A N 1
ATOM 727 C CA . GLY A 1 92 ? -6.437 4.427 -21.119 1.00 91.25 92 GLY A CA 1
ATOM 728 C C . GLY A 1 92 ? -5.404 5.409 -20.543 1.00 91.25 92 GLY A C 1
ATOM 729 O O . GLY A 1 92 ? -5.229 6.490 -21.096 1.00 91.25 92 GLY A O 1
ATOM 730 N N . SER A 1 93 ? -4.723 5.035 -19.457 1.00 92.75 93 SER A N 1
ATOM 731 C CA . SER A 1 93 ? -3.628 5.772 -18.821 1.00 92.75 93 SER A CA 1
ATOM 732 C C . SER A 1 93 ? -2.376 4.894 -18.781 1.00 92.75 93 SER A C 1
ATOM 734 O O . SER A 1 93 ? -2.452 3.666 -18.814 1.00 92.75 93 SER A O 1
ATOM 736 N N . ASP A 1 94 ? -1.222 5.540 -18.697 1.00 93.62 94 ASP A N 1
ATOM 737 C CA . ASP A 1 94 ? 0.039 4.941 -18.261 1.00 93.62 94 ASP A CA 1
ATOM 738 C C . ASP A 1 94 ? -0.049 4.321 -16.853 1.00 93.62 94 ASP A C 1
ATOM 740 O O . ASP A 1 94 ? 0.651 3.356 -16.556 1.00 93.62 94 ASP A O 1
ATOM 744 N N . HIS A 1 95 ? -0.956 4.779 -15.989 1.00 94.06 95 HIS A N 1
ATOM 745 C CA . HIS A 1 95 ? -1.267 4.101 -14.735 1.00 94.06 95 HIS A CA 1
ATOM 746 C C . HIS A 1 95 ? -2.257 2.944 -14.926 1.00 94.06 95 HIS A C 1
ATOM 748 O O . HIS A 1 95 ? -3.322 3.066 -15.545 1.00 94.06 95 HIS A O 1
ATOM 754 N N . ARG A 1 96 ? -1.937 1.809 -14.297 1.00 95.00 96 ARG A N 1
ATOM 755 C CA . ARG A 1 96 ? -2.806 0.631 -14.199 1.00 95.00 96 ARG A CA 1
ATOM 756 C C . ARG A 1 96 ? -3.678 0.703 -12.949 1.00 95.00 96 ARG A C 1
ATOM 758 O O . ARG A 1 96 ? -3.266 1.191 -11.897 1.00 95.00 96 ARG A O 1
ATOM 765 N N . GLN A 1 97 ? -4.899 0.187 -13.063 1.00 95.50 97 GLN A N 1
ATOM 766 C CA . GLN A 1 97 ? -5.864 0.182 -11.964 1.00 95.50 97 GLN A CA 1
ATOM 767 C C . GLN A 1 97 ? -5.434 -0.794 -10.867 1.00 95.50 97 GLN A C 1
ATOM 769 O O . GLN A 1 97 ? -5.169 -1.962 -11.145 1.00 95.50 97 GLN A O 1
ATOM 774 N N . VAL A 1 98 ? -5.448 -0.346 -9.616 1.00 95.88 98 VAL A N 1
ATOM 775 C CA . VAL A 1 98 ? -5.370 -1.226 -8.444 1.00 95.88 98 VAL A CA 1
ATOM 776 C C . VAL A 1 98 ? -6.788 -1.635 -8.053 1.00 95.88 98 VAL A C 1
ATOM 778 O O . VAL A 1 98 ? -7.690 -0.799 -8.028 1.00 95.88 98 VAL A O 1
ATOM 781 N N . ARG A 1 99 ? -7.000 -2.922 -7.770 1.00 96.38 99 ARG A N 1
ATOM 782 C 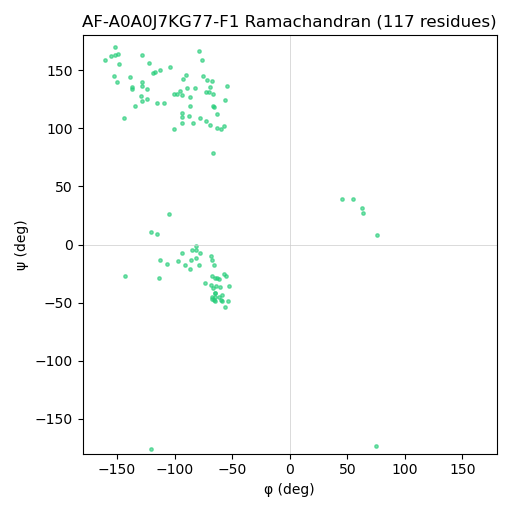CA . ARG A 1 99 ? -8.297 -3.474 -7.362 1.00 96.38 99 ARG A CA 1
ATOM 783 C C . ARG A 1 99 ? -8.162 -4.293 -6.094 1.00 96.38 99 ARG A C 1
ATOM 785 O O . ARG A 1 99 ? -7.232 -5.079 -5.967 1.00 96.38 99 ARG A O 1
ATOM 792 N N . PHE A 1 100 ? -9.138 -4.144 -5.215 1.00 96.44 100 PHE A N 1
ATOM 793 C CA . PHE A 1 100 ? -9.341 -4.937 -4.009 1.00 96.44 100 PHE A CA 1
ATOM 794 C C . PHE A 1 100 ? -10.829 -4.883 -3.642 1.00 96.44 100 PHE A C 1
ATOM 796 O O . PHE A 1 100 ? -11.559 -4.019 -4.135 1.00 96.44 100 PHE A O 1
ATOM 803 N N . ALA A 1 101 ? -11.274 -5.817 -2.814 1.00 95.12 101 ALA A N 1
ATOM 804 C CA . ALA A 1 101 ? -12.588 -5.802 -2.190 1.00 95.12 101 ALA A CA 1
ATOM 805 C C . ALA A 1 101 ? -12.452 -5.393 -0.721 1.00 95.12 101 ALA A C 1
ATOM 807 O O . ALA A 1 101 ? -11.400 -5.590 -0.115 1.00 95.12 101 ALA A O 1
ATOM 808 N N . LEU A 1 102 ? -1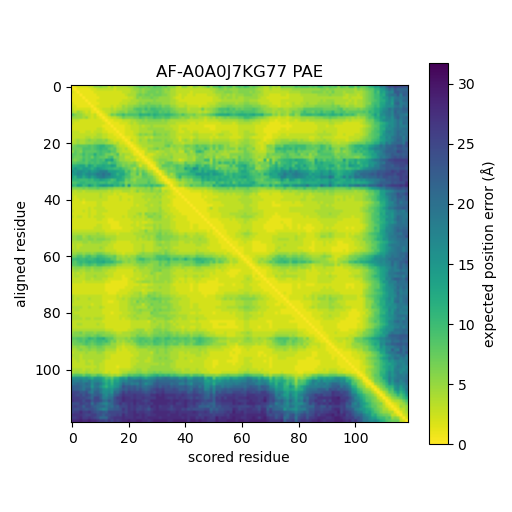3.517 -4.807 -0.178 1.00 93.38 102 LEU A N 1
ATOM 809 C CA . LEU A 1 102 ? -13.654 -4.565 1.252 1.00 93.38 102 LEU A CA 1
ATOM 810 C C . LEU A 1 102 ? -14.718 -5.501 1.798 1.00 93.38 102 LEU A C 1
ATOM 812 O O . LEU A 1 102 ? -15.866 -5.453 1.351 1.00 93.38 102 LEU A O 1
ATOM 816 N N . GLU A 1 103 ? -14.341 -6.328 2.761 1.00 88.50 103 GLU A N 1
ATOM 817 C CA . GLU A 1 103 ? -15.304 -7.120 3.503 1.00 88.50 103 GLU A CA 1
ATOM 818 C C . GLU A 1 103 ? -16.096 -6.230 4.458 1.00 88.50 103 GLU A C 1
ATOM 820 O O . GLU A 1 103 ? -15.555 -5.420 5.217 1.00 88.50 103 GLU A O 1
ATOM 825 N N . GLN A 1 104 ? -17.417 -6.379 4.423 1.00 73.88 104 GLN A N 1
ATOM 826 C CA . GLN A 1 104 ? -18.298 -5.675 5.336 1.00 73.88 104 GLN A CA 1
ATOM 827 C C . GLN A 1 104 ? -18.463 -6.501 6.611 1.00 73.88 104 GLN A C 1
ATOM 829 O O . GLN A 1 104 ? -19.158 -7.517 6.610 1.00 73.88 104 GLN A O 1
ATOM 834 N N . ILE A 1 105 ? -17.912 -6.021 7.728 1.00 68.06 105 ILE A N 1
ATOM 835 C CA . ILE A 1 105 ? -18.259 -6.577 9.037 1.00 68.06 105 ILE A CA 1
ATOM 836 C C . ILE A 1 105 ? -19.711 -6.195 9.340 1.00 68.06 105 ILE A C 1
ATOM 838 O O . ILE A 1 105 ? -20.010 -5.060 9.722 1.00 68.06 105 ILE A O 1
ATOM 842 N N . GLN A 1 106 ? -20.638 -7.137 9.193 1.00 63.50 106 GLN A N 1
ATOM 843 C CA . GLN A 1 106 ? -21.965 -6.974 9.773 1.00 63.50 106 GLN A CA 1
ATOM 844 C C . GLN A 1 106 ? -21.831 -7.146 11.285 1.00 63.50 106 GLN A C 1
ATOM 846 O O . GLN A 1 106 ? -21.647 -8.252 11.788 1.00 63.50 106 GLN A O 1
ATOM 851 N N . LYS A 1 107 ? -21.912 -6.044 12.036 1.00 60.78 107 LYS A N 1
ATOM 852 C CA . LYS A 1 107 ? -22.194 -6.143 13.468 1.00 60.78 107 LYS A CA 1
ATOM 853 C C . LYS A 1 107 ? -23.584 -6.754 13.583 1.00 60.78 107 LYS A C 1
ATOM 855 O O . LYS A 1 107 ? -24.557 -6.104 13.210 1.00 60.78 107 LYS A O 1
ATOM 860 N N . GLU A 1 108 ? -23.682 -7.981 14.086 1.00 62.53 108 GLU A N 1
ATOM 861 C CA . GLU A 1 108 ? -24.963 -8.497 14.556 1.00 62.53 108 GLU A CA 1
ATOM 862 C C . GLU A 1 108 ? -25.472 -7.536 15.632 1.00 62.53 108 GLU A C 1
ATOM 864 O O . GLU A 1 108 ? -25.001 -7.530 16.775 1.00 62.53 108 GLU A O 1
ATOM 869 N N . GLU A 1 109 ? -26.427 -6.681 15.271 1.00 63.75 109 GLU A N 1
ATOM 870 C CA . GLU A 1 109 ? -27.234 -6.001 16.262 1.00 63.75 109 GLU A CA 1
ATOM 871 C C . GLU A 1 109 ? -28.004 -7.090 16.998 1.00 63.75 109 GLU A C 1
ATOM 873 O O . GLU A 1 109 ? -29.003 -7.621 16.510 1.00 63.75 109 GLU A O 1
ATOM 878 N N . LYS A 1 110 ? -27.526 -7.468 18.188 1.00 64.56 110 LYS A N 1
ATOM 879 C CA . LYS A 1 110 ? -28.334 -8.268 19.101 1.00 64.56 110 LYS A CA 1
ATOM 880 C C . LYS A 1 110 ? -29.584 -7.456 19.410 1.00 64.56 110 LYS A C 1
ATOM 882 O O . LYS A 1 110 ? -29.556 -6.566 20.260 1.00 64.56 110 LYS A O 1
ATOM 887 N N . LEU A 1 111 ? -30.679 -7.778 18.726 1.00 65.69 111 LEU A N 1
ATOM 888 C CA . LEU A 1 111 ? -32.016 -7.272 19.001 1.00 65.69 111 LEU A CA 1
ATOM 889 C C . LEU A 1 111 ? -32.455 -7.818 20.371 1.00 65.69 111 LEU A C 1
ATOM 891 O O . LEU A 1 111 ? -33.159 -8.816 20.498 1.00 65.69 111 LEU A O 1
ATOM 895 N N . GLY A 1 112 ? -31.953 -7.197 21.435 1.00 7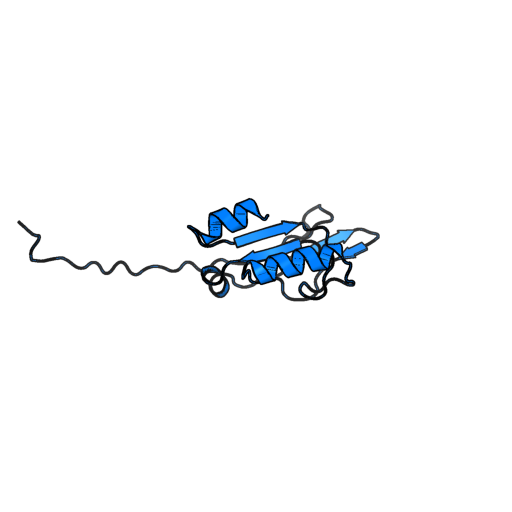0.06 112 GLY A N 1
ATOM 896 C CA . GLY A 1 112 ? -32.273 -7.529 22.813 1.00 70.06 112 GLY A CA 1
ATOM 897 C C . GLY A 1 112 ? -33.414 -6.651 23.295 1.00 70.06 112 GLY A C 1
ATOM 898 O O . GLY A 1 112 ? -33.214 -5.476 23.603 1.00 70.06 112 GLY A O 1
ATOM 899 N N . ARG A 1 113 ? -34.622 -7.209 23.395 1.00 68.81 113 ARG A N 1
ATOM 900 C CA . ARG A 1 113 ? -35.738 -6.524 24.056 1.00 68.81 113 ARG A CA 1
ATOM 901 C C . ARG A 1 113 ? -35.385 -6.397 25.538 1.00 68.81 113 ARG A C 1
ATOM 903 O O . ARG A 1 113 ? -35.194 -7.414 26.194 1.00 68.81 113 ARG A O 1
ATOM 910 N N . ASN A 1 114 ? -35.274 -5.178 26.067 1.00 77.00 114 ASN A N 1
ATOM 911 C CA . ASN A 1 114 ? -35.081 -4.966 27.503 1.00 77.00 114 ASN A CA 1
ATOM 912 C C . ASN A 1 114 ? -36.454 -4.993 28.199 1.00 77.00 114 ASN A C 1
ATOM 914 O O . ASN A 1 114 ? -37.176 -3.997 28.107 1.00 77.00 114 ASN A O 1
ATOM 918 N 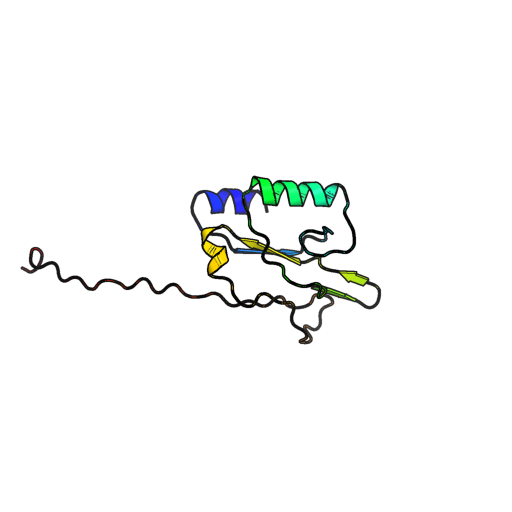N . PRO A 1 115 ? -36.825 -6.070 28.922 1.00 73.69 115 PRO A N 1
ATOM 919 C CA . PRO A 1 115 ? -38.158 -6.191 29.515 1.00 73.69 115 PRO A CA 1
ATOM 920 C C . PRO A 1 115 ? -38.414 -5.152 30.615 1.00 73.69 115 PRO A C 1
ATOM 922 O O . PRO A 1 115 ? -39.558 -4.890 30.961 1.00 73.69 115 PRO A O 1
ATOM 925 N N . ARG A 1 116 ? -37.355 -4.528 31.159 1.00 74.25 116 ARG A N 1
ATOM 926 C CA . ARG A 1 116 ? -37.448 -3.457 32.167 1.00 74.25 116 ARG A CA 1
ATOM 927 C C . ARG A 1 116 ? -37.741 -2.074 31.569 1.00 74.25 116 ARG A C 1
ATOM 929 O O . ARG A 1 116 ? -37.874 -1.120 32.324 1.00 74.25 116 ARG A O 1
ATOM 936 N N . LYS A 1 117 ? -37.780 -1.944 30.236 1.00 68.25 117 LYS A N 1
ATOM 937 C CA . LYS A 1 117 ? -38.042 -0.684 29.510 1.00 68.25 117 LYS A CA 1
ATOM 938 C C . LYS A 1 117 ? -39.339 -0.700 28.692 1.00 68.25 117 LYS A C 1
ATOM 940 O O . LYS A 1 117 ? -39.575 0.216 27.911 1.00 68.25 117 LYS A O 1
ATOM 945 N N . THR A 1 118 ? -40.167 -1.723 28.847 1.00 64.25 118 THR A N 1
ATOM 946 C CA . THR A 1 118 ? -41.517 -1.761 28.276 1.00 64.25 118 THR A CA 1
ATOM 947 C C . THR A 1 118 ? -42.502 -1.247 29.323 1.00 64.25 118 THR A C 1
ATOM 949 O O . THR A 1 118 ? -42.677 -1.907 30.345 1.00 64.25 118 THR A O 1
ATOM 952 N N . ASN A 1 119 ? -43.058 -0.052 29.083 1.00 58.38 119 ASN A N 1
ATOM 953 C CA . ASN A 1 119 ? -44.216 0.487 29.810 1.00 58.38 119 ASN A CA 1
ATOM 954 C C . ASN A 1 119 ? -45.478 -0.327 29.517 1.00 58.38 119 ASN A C 1
ATOM 956 O O . ASN A 1 119 ? -45.573 -0.850 28.381 1.00 58.38 119 ASN A O 1
#

Secondary structure (DSSP, 8-state):
-HHHHHHHHTT---EEEEE-----GGGT-S---HHHHHHHHHHHHTTPEE---SS--SEE-SS-EE--EEEEE-HHHHTTEEEEEE--S--SSSBPPEEEEE------------GGG--

Foldseek 3Di:
DVVVLVVCVVPHKDKDKDQQQAADPVLPWDDHDPVNVVVVVVCVVSQKDWPRDDNAFQFADPPDGGNRMTIIIHPVQNVQWADWDFDPDDPVHSGTDTDTGGHDPDDPPPPDDDPVPDD

Mean predicted aligned error: 7.7 Å

Nearest PDB structures (foldseek):
  1wdu-assembly2_B  TM=8.864E-01  e=1.899E-07  Bombyx mori
  1wdu-assembly1_A  TM=8.425E-01  e=4.811E-07  Bombyx mori
  4b5h-assembly1_A  TM=8.259E-01  e=6.369E-04  Neisseria meningitidis
  2jc5-assembly1_A  TM=8.233E-01  e=2.490E-03  Neisseria meningitidis
  7n3y-assembly2_C  TM=6.754E-01  e=2.157E-01  Saccharomyces cerevisiae

Sequence (119 aa):
MVEIVAYAKERLDLLLTCDVNSHHLVWSSTNINPKEESLFNFVMSAELHILNRGTEPTFLDFRKQEILNITLCTGGVVDLVEGWRVSSELSGSDHRQVRFALEQIQKEEKLGRNPRKTN